Protein AF-A0A4R9WVD4-F1 (afdb_monomer_lite)

Foldseek 3Di:
DKAQLLVVLVVCCVVPVDLVVVCVVVVDDSVVVCVSCVSNPDRDMDDDDDPVVVQVVLVVFAVDWDWDQPDDDPCSVVVTDIDGDHTDDDD

Radius of gyration: 19.21 Å; chains: 1; bounding box: 38×25×54 Å

Secondary structure (DSSP, 8-state):
-EEETHHHHHHHHHH---HHHHHHHH---HHHHHGGGGGTT---EEE---HHHHHHHHHTTEEEEEEE---SSTTGGGSPEEEEEEEPPP-

Structure (mmCIF, N/CA/C/O backbone):
data_AF-A0A4R9WVD4-F1
#
_entry.id   AF-A0A4R9WVD4-F1
#
loop_
_atom_site.group_PDB
_atom_site.id
_atom_site.type_symbol
_atom_site.label_atom_id
_atom_site.label_alt_id
_atom_site.label_comp_id
_atom_site.label_asym_id
_atom_site.label_entity_id
_atom_site.label_seq_id
_atom_site.pdbx_PDB_ins_code
_atom_site.Cartn_x
_atom_site.Cartn_y
_atom_site.Cartn_z
_atom_site.occupancy
_atom_site.B_iso_or_equiv
_atom_site.auth_seq_id
_atom_site.auth_comp_id
_atom_site.auth_asym_id
_atom_site.auth_atom_id
_atom_site.pdbx_PDB_model_num
ATOM 1 N N . HIS A 1 1 ? 4.836 0.045 11.434 1.00 77.19 1 HIS A N 1
ATOM 2 C CA . HIS A 1 1 ? 6.021 0.022 10.545 1.00 77.19 1 HIS A CA 1
ATOM 3 C C . HIS A 1 1 ? 6.059 1.298 9.735 1.00 77.19 1 HIS A C 1
ATOM 5 O O . HIS A 1 1 ? 5.000 1.753 9.320 1.00 77.19 1 HIS A O 1
ATOM 11 N N . VAL A 1 2 ? 7.247 1.865 9.545 1.00 90.56 2 VAL A N 1
ATOM 12 C CA . VAL A 1 2 ? 7.457 3.113 8.807 1.00 90.56 2 VAL A CA 1
ATOM 13 C C . VAL A 1 2 ? 8.184 2.774 7.509 1.00 90.56 2 VAL A C 1
ATOM 15 O O . VAL A 1 2 ? 9.180 2.056 7.545 1.00 90.56 2 VAL A O 1
ATOM 18 N N . ILE A 1 3 ? 7.658 3.232 6.377 1.00 92.88 3 ILE A N 1
ATOM 19 C CA . ILE A 1 3 ? 8.131 2.885 5.036 1.00 92.88 3 ILE A CA 1
ATOM 20 C C . ILE A 1 3 ? 8.320 4.186 4.246 1.00 92.88 3 ILE A C 1
ATOM 22 O O . ILE A 1 3 ? 7.326 4.839 3.915 1.00 92.88 3 ILE A O 1
ATOM 26 N N . PRO A 1 4 ? 9.567 4.590 3.942 1.00 96.50 4 PRO A N 1
ATOM 27 C CA . PRO A 1 4 ? 9.822 5.690 3.018 1.00 96.50 4 PRO A CA 1
ATOM 28 C C . PRO A 1 4 ? 9.226 5.371 1.649 1.00 96.50 4 PRO A C 1
ATOM 30 O O . PRO A 1 4 ? 9.429 4.271 1.132 1.00 96.50 4 PRO A O 1
ATOM 33 N N . VAL A 1 5 ? 8.512 6.315 1.040 1.00 96.75 5 VAL A N 1
ATOM 34 C CA . VAL A 1 5 ? 7.863 6.078 -0.259 1.00 96.75 5 VAL A CA 1
ATOM 35 C C . VAL A 1 5 ? 8.889 5.798 -1.363 1.00 96.75 5 VAL A C 1
ATOM 37 O O . VAL A 1 5 ? 8.632 4.970 -2.234 1.00 96.75 5 VAL A O 1
ATOM 40 N N . THR A 1 6 ? 10.087 6.379 -1.277 1.00 97.81 6 THR A N 1
ATOM 41 C CA . THR A 1 6 ? 11.206 6.097 -2.196 1.00 97.81 6 THR A CA 1
ATOM 42 C C . THR A 1 6 ? 11.582 4.614 -2.238 1.00 97.81 6 THR A C 1
ATOM 44 O O . THR A 1 6 ? 11.893 4.090 -3.307 1.00 97.81 6 THR A O 1
ATOM 47 N N . SER A 1 7 ? 11.457 3.902 -1.111 1.00 96.81 7 SER A N 1
ATOM 48 C CA . SER A 1 7 ? 11.782 2.473 -1.035 1.00 96.81 7 SER A CA 1
ATOM 49 C C . SER A 1 7 ? 10.884 1.609 -1.924 1.00 96.81 7 SER A C 1
ATOM 51 O O . SER A 1 7 ? 11.297 0.533 -2.346 1.00 96.81 7 SER A O 1
ATOM 53 N N . ILE A 1 8 ? 9.679 2.074 -2.274 1.00 95.69 8 ILE A N 1
ATOM 54 C CA . ILE A 1 8 ? 8.783 1.360 -3.193 1.00 95.69 8 ILE A CA 1
ATOM 55 C C . ILE A 1 8 ? 9.425 1.266 -4.581 1.00 95.69 8 ILE A C 1
ATOM 57 O O . ILE A 1 8 ? 9.451 0.183 -5.164 1.00 95.69 8 ILE A O 1
ATOM 61 N N . LEU A 1 9 ? 9.980 2.376 -5.084 1.00 96.94 9 LEU A N 1
ATOM 62 C CA . LEU A 1 9 ? 10.679 2.404 -6.369 1.00 96.94 9 LEU A CA 1
ATOM 63 C C . LEU A 1 9 ? 11.954 1.558 -6.321 1.00 96.94 9 LEU A C 1
ATOM 65 O O . LEU A 1 9 ? 12.182 0.753 -7.214 1.00 96.94 9 LEU A O 1
ATOM 69 N N . GLU A 1 10 ? 12.740 1.670 -5.248 1.00 97.25 10 GLU A N 1
ATOM 70 C CA . GLU A 1 10 ? 13.956 0.865 -5.068 1.00 97.25 10 GLU A CA 1
ATOM 71 C C . GLU A 1 10 ? 13.654 -0.641 -5.092 1.00 97.25 10 GLU A C 1
ATOM 73 O O . GLU A 1 10 ? 14.350 -1.420 -5.743 1.00 97.25 10 GLU A O 1
ATOM 78 N N . GLN A 1 11 ? 12.595 -1.068 -4.397 1.00 97.12 11 GLN A N 1
ATOM 79 C CA . GLN A 1 11 ? 12.165 -2.463 -4.404 1.00 97.12 11 GLN A CA 1
ATOM 80 C C . GLN A 1 11 ? 11.617 -2.876 -5.768 1.00 97.12 11 GLN A C 1
ATOM 82 O O . GLN A 1 11 ? 11.892 -3.992 -6.205 1.00 97.12 11 GLN A O 1
ATOM 87 N N . PHE A 1 12 ? 10.873 -1.999 -6.444 1.00 96.31 12 PHE A N 1
ATOM 88 C CA . PHE A 1 12 ? 10.395 -2.254 -7.795 1.00 96.31 12 PHE A CA 1
ATOM 89 C C . PHE A 1 12 ? 11.568 -2.503 -8.747 1.00 96.31 12 PHE A C 1
ATOM 91 O O . PHE A 1 12 ? 11.647 -3.590 -9.312 1.00 96.31 12 PHE A O 1
ATOM 98 N N . ASP A 1 13 ? 12.516 -1.570 -8.843 1.00 96.44 13 ASP A N 1
ATOM 99 C CA . ASP A 1 13 ? 13.677 -1.673 -9.734 1.00 96.44 13 ASP A CA 1
ATOM 100 C C . ASP A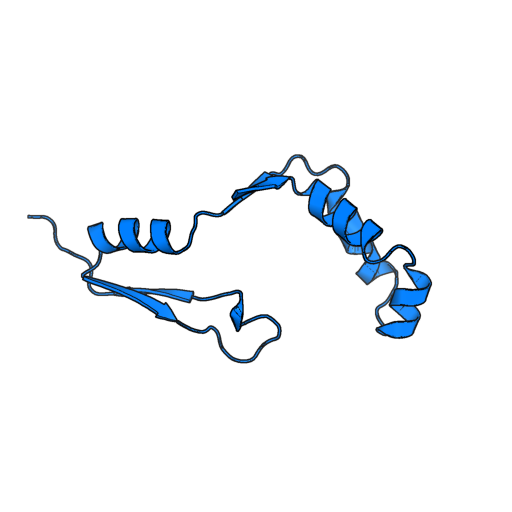 1 13 ? 14.549 -2.897 -9.388 1.00 96.44 13 ASP A C 1
ATOM 102 O O . ASP A 1 13 ? 15.058 -3.580 -10.275 1.00 96.44 13 ASP A O 1
ATOM 106 N N . ARG A 1 14 ? 14.664 -3.254 -8.099 1.00 97.38 14 ARG A N 1
ATOM 107 C CA . ARG A 1 14 ? 15.393 -4.453 -7.651 1.00 97.38 14 ARG A CA 1
ATOM 108 C C . ARG A 1 14 ? 14.728 -5.760 -8.083 1.00 97.38 14 ARG A C 1
ATOM 110 O O . ARG A 1 14 ? 15.420 -6.706 -8.450 1.00 97.38 14 ARG A O 1
ATOM 117 N N . ILE A 1 15 ? 13.406 -5.863 -7.956 1.00 96.06 15 ILE A N 1
ATOM 118 C CA . ILE A 1 15 ? 12.660 -7.085 -8.306 1.00 96.06 15 ILE A CA 1
ATOM 119 C C . ILE A 1 15 ? 12.494 -7.174 -9.831 1.00 96.06 15 ILE A C 1
ATOM 121 O O . ILE A 1 15 ? 12.389 -8.266 -10.390 1.00 96.06 15 ILE A O 1
ATOM 125 N N . PHE A 1 16 ? 12.473 -6.026 -10.505 1.00 95.19 16 PHE A N 1
ATOM 126 C CA . PHE A 1 16 ? 12.046 -5.872 -11.884 1.00 95.19 16 PHE A CA 1
ATOM 127 C C . PHE A 1 16 ? 12.966 -4.927 -12.674 1.00 95.19 16 PHE A C 1
ATOM 129 O O . PHE A 1 16 ? 12.530 -3.850 -13.084 1.00 95.19 16 PHE A O 1
ATOM 136 N N . PRO A 1 17 ? 14.221 -5.334 -12.915 1.00 94.69 17 PRO A N 1
ATOM 137 C CA . PRO A 1 17 ? 15.247 -4.444 -13.453 1.00 94.69 17 PRO A CA 1
ATOM 138 C C . PRO A 1 17 ? 15.003 -4.035 -14.912 1.00 94.69 17 PRO A C 1
ATOM 140 O O . PRO A 1 17 ? 15.420 -2.954 -15.317 1.00 94.69 17 PRO A O 1
ATOM 143 N 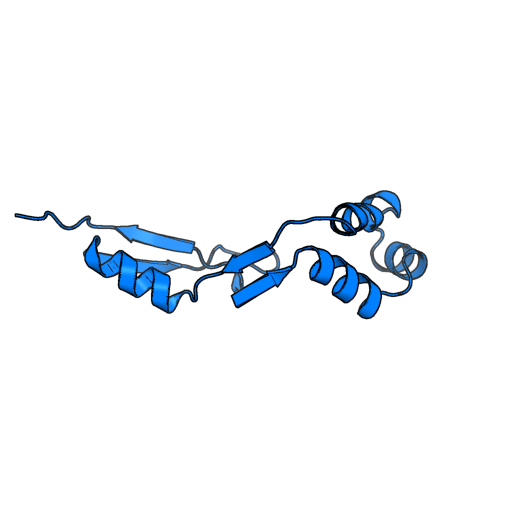N . ASP A 1 18 ? 14.318 -4.876 -15.693 1.00 96.81 18 ASP A N 1
ATOM 144 C CA . ASP A 1 18 ? 14.028 -4.624 -17.103 1.00 96.81 18 ASP A CA 1
ATOM 145 C C . ASP A 1 18 ? 12.544 -4.268 -17.311 1.00 96.81 18 ASP A C 1
ATOM 147 O O . ASP A 1 18 ? 11.622 -5.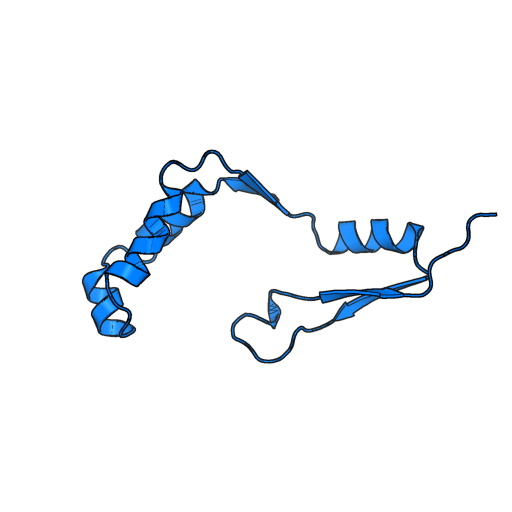045 -17.019 1.00 96.81 18 ASP A O 1
ATOM 151 N N . ARG A 1 19 ? 12.312 -3.047 -17.805 1.00 95.50 19 ARG A N 1
ATOM 152 C CA . ARG A 1 19 ? 10.972 -2.515 -18.085 1.00 95.50 19 ARG A CA 1
ATOM 153 C C . ARG A 1 19 ? 10.426 -2.990 -19.428 1.00 95.50 19 ARG A C 1
ATOM 155 O O . ARG A 1 19 ? 9.213 -3.168 -19.536 1.00 95.50 19 ARG A O 1
ATOM 162 N N . GLU A 1 20 ? 11.283 -3.215 -20.419 1.00 97.25 20 GLU A N 1
ATOM 163 C CA . GLU A 1 20 ? 10.880 -3.735 -21.727 1.00 97.25 20 GLU A CA 1
ATOM 164 C C . GLU A 1 20 ? 10.490 -5.207 -21.614 1.00 97.25 20 GLU A C 1
ATOM 166 O O . GLU A 1 20 ? 9.408 -5.584 -22.066 1.00 97.25 20 GLU A O 1
ATOM 171 N N . GLU A 1 21 ? 11.288 -6.013 -20.903 1.00 96.69 21 GLU A N 1
ATOM 172 C CA . GLU A 1 21 ? 10.945 -7.408 -20.592 1.00 96.69 21 GLU A CA 1
ATOM 173 C C . GLU A 1 21 ? 9.602 -7.484 -19.853 1.00 96.69 21 GLU A C 1
ATOM 175 O O . GLU A 1 21 ? 8.737 -8.302 -20.175 1.00 96.69 21 GLU A O 1
ATOM 180 N N . ARG A 1 22 ? 9.387 -6.596 -18.872 1.00 94.56 22 ARG A N 1
ATOM 181 C CA . ARG A 1 22 ? 8.116 -6.521 -18.146 1.00 94.56 22 ARG A CA 1
ATOM 182 C C . ARG A 1 22 ? 6.955 -6.196 -19.069 1.00 94.56 22 ARG A C 1
ATOM 184 O O . ARG A 1 22 ? 5.956 -6.903 -19.003 1.00 94.56 22 ARG A O 1
ATOM 191 N N . SER A 1 23 ? 7.089 -5.152 -19.883 1.00 97.38 23 SER A N 1
ATOM 192 C CA . SER A 1 23 ? 6.073 -4.748 -20.856 1.00 97.38 23 SER A CA 1
ATOM 193 C C . SER A 1 23 ? 5.709 -5.918 -21.769 1.00 97.38 23 SER A C 1
ATOM 195 O O . SER A 1 23 ? 4.541 -6.293 -21.849 1.00 97.38 23 SER A O 1
ATOM 197 N N . ALA A 1 24 ? 6.710 -6.594 -22.341 1.00 97.25 24 ALA A N 1
ATOM 198 C CA . ALA A 1 24 ? 6.505 -7.759 -23.196 1.00 97.25 24 ALA A CA 1
ATOM 199 C C . ALA A 1 24 ? 5.807 -8.920 -22.465 1.00 97.25 24 ALA A C 1
ATOM 201 O O . ALA A 1 24 ? 4.943 -9.583 -23.036 1.00 97.25 24 ALA A O 1
ATOM 202 N N . ARG A 1 25 ? 6.151 -9.165 -21.194 1.00 96.12 25 ARG A N 1
ATOM 203 C CA . ARG A 1 25 ? 5.596 -10.278 -20.411 1.00 96.12 25 ARG A CA 1
ATOM 204 C C . ARG A 1 25 ? 4.185 -10.018 -19.887 1.00 96.12 25 ARG A C 1
ATOM 206 O O . ARG A 1 25 ? 3.397 -10.955 -19.800 1.00 96.12 25 ARG A O 1
ATOM 213 N N . THR A 1 26 ? 3.877 -8.793 -19.467 1.00 94.69 26 THR A N 1
ATOM 214 C CA . THR A 1 26 ? 2.581 -8.455 -18.851 1.00 94.69 26 THR A CA 1
ATOM 215 C C . THR A 1 26 ? 1.610 -7.793 -19.821 1.00 94.69 26 THR A C 1
ATOM 217 O O . THR A 1 26 ? 0.433 -7.665 -19.491 1.00 94.69 26 THR A O 1
ATOM 220 N N . GLY A 1 27 ? 2.091 -7.342 -20.982 1.00 96.19 27 GLY A N 1
ATOM 221 C CA . GLY A 1 27 ? 1.332 -6.532 -21.933 1.00 96.19 27 GLY A CA 1
ATOM 222 C C . GLY A 1 27 ? 1.034 -5.118 -21.428 1.00 96.19 27 GLY A C 1
ATOM 223 O O . GLY A 1 27 ? 0.104 -4.487 -21.917 1.00 96.19 27 GLY A O 1
ATOM 224 N N . TRP A 1 28 ? 1.752 -4.637 -20.407 1.00 96.50 28 TRP A N 1
ATOM 225 C CA . TRP A 1 28 ? 1.545 -3.290 -19.869 1.00 96.50 28 TRP A CA 1
ATOM 226 C C . TRP A 1 28 ? 2.385 -2.278 -20.633 1.00 96.50 28 TRP A C 1
ATOM 228 O O . TRP A 1 28 ? 3.591 -2.464 -20.768 1.00 96.50 28 TRP A O 1
ATOM 238 N N . ASP A 1 29 ? 1.776 -1.165 -21.031 1.00 97.75 29 ASP A N 1
ATOM 239 C CA . ASP A 1 29 ? 2.489 -0.101 -21.729 1.00 97.75 29 ASP A CA 1
ATOM 240 C C . ASP A 1 29 ? 3.617 0.493 -20.869 1.00 97.75 29 ASP A C 1
ATOM 242 O O . ASP A 1 29 ? 3.465 0.732 -19.665 1.00 97.75 29 ASP A O 1
ATOM 246 N N . LEU A 1 30 ? 4.751 0.804 -21.504 1.00 97.38 30 LEU A N 1
ATOM 247 C CA . LEU A 1 30 ? 5.913 1.391 -20.827 1.00 97.38 30 LEU A CA 1
ATOM 248 C C . LEU A 1 30 ? 5.587 2.676 -20.042 1.00 97.38 30 LEU A C 1
ATOM 250 O O . LEU A 1 30 ? 6.071 2.793 -18.915 1.00 97.38 30 LEU A O 1
ATOM 254 N N . PRO A 1 31 ? 4.753 3.614 -20.540 1.00 97.19 31 PRO A N 1
ATOM 255 C CA . PRO A 1 31 ? 4.340 4.774 -19.753 1.00 97.19 31 PRO A CA 1
ATOM 256 C C . PRO A 1 31 ? 3.573 4.407 -18.479 1.00 97.19 31 PRO A C 1
ATOM 258 O O . PRO A 1 31 ? 3.771 5.049 -17.451 1.00 97.19 31 PRO A O 1
ATOM 261 N N . VAL A 1 32 ? 2.741 3.358 -18.515 1.00 96.94 32 VAL A N 1
ATOM 262 C CA . VAL A 1 32 ? 2.010 2.875 -17.332 1.00 96.94 32 VAL A CA 1
ATOM 263 C C . VAL A 1 32 ? 2.989 2.304 -16.312 1.00 96.94 32 VAL A C 1
ATOM 265 O O . VAL A 1 32 ? 2.922 2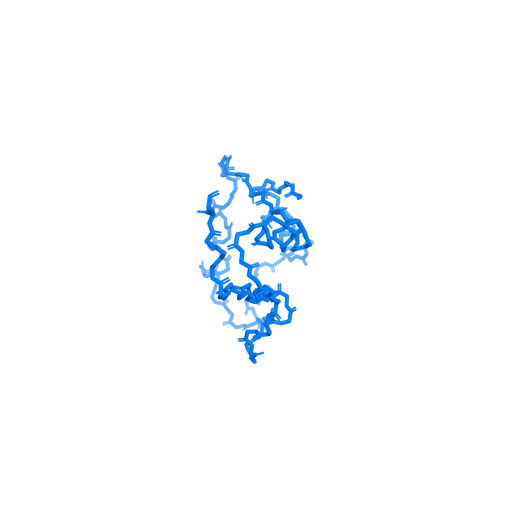.662 -15.139 1.00 96.94 32 VAL A O 1
ATOM 268 N N . ILE A 1 33 ? 3.951 1.488 -16.751 1.00 96.75 33 ILE A N 1
ATOM 269 C CA . ILE A 1 33 ? 5.027 0.985 -15.882 1.00 96.75 33 ILE A CA 1
ATOM 270 C C . ILE A 1 33 ? 5.831 2.155 -15.294 1.00 96.75 33 ILE A C 1
ATOM 272 O O . ILE A 1 33 ? 6.121 2.164 -14.101 1.00 96.75 33 ILE A O 1
ATOM 276 N N . GLY A 1 34 ? 6.141 3.165 -16.109 1.00 96.44 34 GLY A N 1
ATOM 277 C CA . GLY A 1 34 ? 6.899 4.353 -15.717 1.00 96.44 34 GLY A CA 1
ATOM 278 C C . GLY A 1 34 ? 6.210 5.245 -14.682 1.00 96.44 34 GLY A C 1
ATOM 279 O O . GLY A 1 34 ? 6.883 6.049 -14.045 1.00 96.44 34 GLY A O 1
ATOM 280 N N . THR A 1 35 ? 4.905 5.084 -14.432 1.00 96.88 35 THR A N 1
ATOM 281 C CA . THR A 1 35 ? 4.207 5.849 -13.379 1.00 96.88 35 THR A CA 1
ATOM 282 C C . THR A 1 35 ? 4.836 5.671 -11.994 1.00 96.88 35 THR A C 1
ATOM 284 O O . THR A 1 35 ? 4.785 6.595 -11.184 1.00 96.88 35 THR A O 1
ATOM 287 N N . VAL A 1 36 ? 5.501 4.536 -11.735 1.00 96.31 36 VAL A N 1
ATOM 288 C CA . VAL A 1 36 ? 6.219 4.265 -10.477 1.00 96.31 36 VAL A CA 1
ATOM 289 C C . VAL A 1 36 ? 7.350 5.267 -10.197 1.00 96.31 36 VAL A C 1
ATOM 291 O O . VAL A 1 36 ? 7.688 5.506 -9.038 1.00 96.31 36 VAL A O 1
ATOM 294 N N . ASP A 1 37 ? 7.897 5.921 -11.229 1.00 96.94 37 ASP A N 1
ATOM 295 C CA . ASP A 1 37 ? 8.961 6.922 -11.079 1.00 96.94 37 ASP A CA 1
ATOM 296 C C . ASP A 1 37 ? 8.521 8.167 -10.301 1.00 96.94 37 ASP A C 1
ATOM 298 O O . ASP A 1 37 ? 9.376 8.897 -9.793 1.00 96.94 37 ASP A O 1
ATOM 302 N N . VAL A 1 38 ? 7.210 8.388 -10.133 1.00 96.69 38 VAL A N 1
ATOM 303 C CA . VAL A 1 38 ? 6.669 9.464 -9.285 1.00 96.69 38 VAL A CA 1
ATOM 304 C C . VAL A 1 38 ? 7.231 9.416 -7.857 1.00 96.69 38 VAL A C 1
ATOM 306 O O . VAL A 1 38 ? 7.342 10.443 -7.189 1.00 96.69 38 VAL A O 1
ATOM 309 N N . TYR A 1 39 ? 7.633 8.232 -7.388 1.00 96.75 39 TYR A N 1
ATOM 310 C CA . TYR A 1 39 ? 8.147 8.028 -6.038 1.00 96.75 39 TYR A CA 1
ATOM 311 C C . TYR A 1 39 ? 9.620 8.415 -5.853 1.00 96.75 39 TYR A C 1
ATOM 313 O O . TYR A 1 39 ? 10.051 8.550 -4.710 1.00 96.75 39 TYR A O 1
ATOM 321 N N . ARG A 1 40 ? 10.382 8.645 -6.933 1.00 96.94 40 ARG A N 1
ATOM 322 C CA . ARG A 1 40 ? 11.852 8.802 -6.913 1.00 96.94 40 ARG A CA 1
ATOM 323 C C . ARG A 1 40 ? 12.369 9.843 -5.920 1.00 96.94 40 ARG A C 1
ATOM 325 O O . ARG A 1 40 ? 13.374 9.606 -5.265 1.00 96.94 40 ARG A O 1
ATOM 332 N N . ASN A 1 41 ? 11.667 10.967 -5.797 1.00 96.00 41 ASN A N 1
ATOM 333 C CA . ASN A 1 41 ? 12.044 12.081 -4.921 1.00 96.00 41 ASN A CA 1
ATOM 334 C C . ASN A 1 41 ? 10.940 12.414 -3.908 1.00 96.00 41 ASN A C 1
ATOM 336 O O . ASN A 1 41 ? 10.844 13.548 -3.440 1.00 96.00 41 ASN A O 1
ATOM 340 N N . SER A 1 42 ? 10.049 11.462 -3.616 1.00 96.44 42 SER A N 1
ATOM 341 C CA . SER A 1 42 ? 8.943 11.718 -2.698 1.00 96.44 42 SER A CA 1
ATOM 342 C C . SER A 1 42 ? 9.466 11.896 -1.266 1.00 96.44 42 SER A C 1
ATOM 344 O O . SER A 1 42 ? 10.139 10.999 -0.760 1.00 96.44 42 SER A O 1
ATOM 346 N N . PRO A 1 43 ? 9.126 12.995 -0.567 1.00 96.81 43 PRO A N 1
ATOM 347 C CA . PRO A 1 43 ? 9.466 13.160 0.846 1.00 96.81 43 PRO A CA 1
ATOM 348 C C . PRO A 1 43 ? 8.522 12.372 1.769 1.00 96.81 43 PRO A C 1
ATOM 350 O O . PRO A 1 43 ? 8.664 12.419 2.989 1.00 96.81 43 PRO A O 1
ATOM 353 N N . ALA A 1 44 ? 7.511 11.699 1.209 1.00 97.44 44 ALA A N 1
ATOM 354 C CA . ALA A 1 44 ? 6.485 11.030 1.985 1.00 97.44 44 ALA A CA 1
ATOM 355 C C . ALA A 1 44 ? 7.018 9.765 2.667 1.00 97.44 44 ALA A C 1
ATOM 357 O O . ALA A 1 44 ? 7.821 9.000 2.126 1.00 97.44 44 ALA A O 1
ATOM 358 N N . ILE A 1 45 ? 6.495 9.524 3.863 1.00 96.81 45 ILE A N 1
ATOM 359 C CA . ILE A 1 45 ? 6.768 8.335 4.654 1.00 96.81 45 ILE A CA 1
ATOM 360 C C . ILE A 1 45 ? 5.422 7.768 5.088 1.00 96.81 45 ILE A C 1
ATOM 362 O O . ILE A 1 45 ? 4.636 8.450 5.746 1.00 96.81 45 ILE A O 1
ATOM 366 N N . TYR A 1 46 ? 5.148 6.520 4.721 1.00 94.50 46 TYR A N 1
ATOM 367 C CA . TYR A 1 46 ? 3.932 5.834 5.137 1.00 94.50 46 TYR A CA 1
ATOM 368 C C . TYR A 1 46 ? 4.154 5.128 6.467 1.00 94.50 46 TYR A C 1
ATOM 370 O O . TYR A 1 46 ? 5.163 4.457 6.675 1.00 94.50 46 TYR A O 1
ATOM 378 N N . SER A 1 47 ? 3.192 5.274 7.372 1.00 91.88 47 SER A N 1
ATOM 379 C CA . SER A 1 47 ? 3.187 4.594 8.661 1.00 91.88 47 SER A CA 1
ATOM 380 C C . SER A 1 47 ? 1.927 3.757 8.779 1.00 91.88 47 SER A C 1
ATOM 382 O O . SER A 1 47 ? 0.822 4.255 8.577 1.00 91.88 47 SER A O 1
ATOM 384 N N . PHE A 1 48 ? 2.104 2.482 9.110 1.00 87.94 48 PHE A N 1
ATOM 385 C CA . PHE A 1 48 ? 1.008 1.536 9.281 1.00 87.94 48 PHE A CA 1
ATOM 386 C C . PHE A 1 48 ? 1.018 0.987 10.704 1.00 87.94 48 PHE A C 1
ATOM 388 O O . PHE A 1 48 ? 2.026 0.417 11.153 1.00 87.94 48 PHE A O 1
ATOM 395 N N . ALA A 1 49 ? -0.106 1.152 11.398 1.00 89.88 49 ALA A N 1
ATOM 396 C CA . ALA A 1 49 ? -0.351 0.519 12.684 1.00 89.88 49 ALA A CA 1
ATOM 397 C C . ALA A 1 49 ? -0.659 -0.977 12.480 1.00 89.88 49 ALA A C 1
ATOM 399 O O . ALA A 1 49 ? -1.363 -1.330 11.530 1.00 89.88 49 ALA A O 1
ATOM 400 N N . PRO A 1 50 ? -0.156 -1.874 13.347 1.00 90.75 50 PRO A N 1
ATOM 401 C CA . PRO A 1 50 ? -0.583 -3.268 13.339 1.00 90.75 50 PRO A CA 1
ATOM 402 C C . PRO A 1 50 ? -2.100 -3.367 13.523 1.00 90.75 50 PRO A C 1
ATOM 404 O O . PRO A 1 50 ? -2.668 -2.655 14.349 1.00 90.75 50 PRO A O 1
ATOM 407 N N . ALA A 1 51 ? -2.751 -4.292 12.815 1.00 91.75 51 ALA A N 1
ATOM 408 C CA . ALA A 1 51 ? -4.204 -4.449 12.899 1.00 91.75 51 ALA A CA 1
ATOM 409 C C . ALA A 1 51 ? -4.684 -4.712 14.339 1.00 91.75 51 ALA A C 1
ATOM 411 O O . ALA A 1 51 ? -5.707 -4.179 14.751 1.00 91.75 51 ALA A O 1
ATOM 412 N N . ALA A 1 52 ? -3.908 -5.467 15.124 1.00 92.81 52 ALA A N 1
ATOM 413 C CA . ALA A 1 52 ? -4.194 -5.704 16.537 1.00 92.81 52 ALA A CA 1
ATOM 414 C C . ALA A 1 52 ? -4.247 -4.404 17.358 1.00 92.81 52 ALA A C 1
ATOM 416 O O . ALA A 1 52 ? -5.144 -4.249 18.176 1.00 92.81 52 ALA A O 1
ATOM 417 N N . ALA A 1 53 ? -3.343 -3.450 17.103 1.00 93.94 53 ALA A N 1
ATOM 418 C CA . ALA A 1 53 ? -3.340 -2.169 17.807 1.00 93.94 53 ALA A CA 1
ATOM 419 C C . ALA A 1 53 ? -4.605 -1.356 17.491 1.00 93.94 53 ALA A C 1
ATOM 421 O O . ALA A 1 53 ? -5.252 -0.855 18.403 1.00 93.94 53 ALA A O 1
ATOM 422 N N . LEU A 1 54 ? -5.002 -1.310 16.213 1.00 93.75 54 LEU A N 1
ATOM 423 C CA . LEU A 1 54 ? -6.233 -0.637 15.786 1.00 93.75 54 LEU A CA 1
ATOM 424 C C . LEU A 1 54 ? -7.487 -1.276 16.399 1.00 93.75 54 LEU A C 1
ATOM 426 O O . LEU A 1 54 ? -8.419 -0.573 16.777 1.00 93.75 54 LEU A O 1
ATOM 430 N N . ILE A 1 55 ? -7.519 -2.608 16.503 1.00 95.69 55 ILE A N 1
ATOM 431 C CA . ILE A 1 55 ? -8.633 -3.341 17.118 1.00 95.69 55 ILE A CA 1
ATOM 432 C C . ILE A 1 55 ? -8.736 -3.025 18.611 1.00 95.69 55 ILE A C 1
ATOM 434 O O . ILE A 1 55 ? -9.832 -2.745 19.089 1.00 95.69 55 ILE A O 1
ATOM 438 N N . GLU A 1 56 ? -7.623 -3.080 19.344 1.00 95.50 56 GLU A N 1
ATOM 439 C CA . GLU A 1 56 ? -7.619 -2.796 20.784 1.00 95.50 56 GLU A CA 1
ATOM 440 C C . GLU A 1 56 ? -8.020 -1.350 21.077 1.00 95.50 56 GLU A C 1
ATOM 442 O O . GLU A 1 56 ? -8.854 -1.106 21.948 1.00 95.50 56 GLU A O 1
ATOM 447 N N . GLU A 1 57 ? -7.523 -0.396 20.289 1.00 95.38 57 GLU A N 1
ATOM 448 C CA . GLU A 1 57 ? -7.956 0.995 20.387 1.00 95.38 57 GLU A CA 1
ATOM 449 C C . GLU A 1 57 ? -9.466 1.115 20.139 1.00 95.38 57 GLU A C 1
ATOM 451 O O . GLU A 1 57 ? -10.193 1.647 20.977 1.00 95.38 57 GLU A O 1
ATOM 456 N N . ALA A 1 58 ? -9.972 0.530 19.051 1.00 95.94 58 ALA A N 1
ATOM 457 C CA . ALA A 1 58 ? -11.384 0.602 18.693 1.00 95.94 58 ALA A CA 1
ATOM 458 C C . ALA A 1 58 ? -12.323 -0.038 19.731 1.00 95.94 58 ALA A C 1
ATOM 460 O O . ALA A 1 58 ? -13.419 0.478 19.958 1.00 95.94 58 ALA A O 1
ATOM 461 N N . LYS A 1 59 ? -11.909 -1.119 20.407 1.00 95.69 59 LYS A N 1
ATOM 462 C CA . LYS A 1 59 ? -12.701 -1.770 21.472 1.00 95.69 59 LYS A CA 1
ATOM 463 C C . LYS A 1 59 ? -12.980 -0.853 22.664 1.00 95.69 59 LYS A C 1
ATOM 465 O O . LYS A 1 59 ? -13.963 -1.064 23.377 1.00 95.69 59 LYS A O 1
ATOM 470 N N . THR A 1 60 ? -12.169 0.187 22.856 1.00 96.00 60 THR A N 1
ATOM 471 C CA . THR A 1 60 ? -12.406 1.226 23.872 1.00 96.00 60 THR A CA 1
ATOM 472 C C . THR A 1 60 ? -13.667 2.047 23.568 1.00 96.00 60 THR A C 1
ATOM 474 O O . THR A 1 60 ? -14.298 2.578 24.478 1.00 96.00 60 THR A O 1
ATOM 477 N N . PHE A 1 61 ? -14.073 2.114 22.297 1.00 96.31 61 PHE A N 1
ATOM 478 C CA . PHE A 1 61 ? -15.165 2.961 21.809 1.00 96.31 61 PHE A CA 1
ATOM 479 C C . PHE A 1 61 ? -16.359 2.158 21.268 1.00 96.31 61 PHE A C 1
ATOM 481 O O . PHE A 1 61 ? -17.460 2.695 21.181 1.00 96.31 61 PHE A O 1
ATOM 488 N N . PHE A 1 62 ? -16.173 0.884 20.919 1.00 97.31 62 PHE A N 1
ATOM 489 C CA . PHE A 1 62 ? -17.180 0.035 20.275 1.00 97.31 62 PHE A CA 1
ATOM 490 C C . PHE A 1 62 ? -17.239 -1.356 20.923 1.00 97.31 62 PHE A C 1
ATOM 492 O O . PHE A 1 62 ? -16.213 -1.904 21.329 1.00 97.31 62 PHE A O 1
ATOM 499 N N . ASP A 1 63 ? -18.434 -1.942 21.010 1.00 95.25 63 ASP A N 1
ATOM 500 C CA . ASP A 1 63 ? -18.635 -3.296 21.547 1.00 95.25 63 ASP A CA 1
ATOM 501 C C . ASP A 1 63 ? -18.416 -4.402 20.499 1.00 95.25 63 ASP A C 1
ATOM 503 O O . ASP A 1 63 ? -18.008 -5.505 20.857 1.00 95.25 63 ASP A O 1
ATOM 507 N N . ASP A 1 64 ? -18.647 -4.123 19.211 1.00 96.00 64 ASP A N 1
ATOM 508 C CA . ASP A 1 64 ? -18.447 -5.080 18.112 1.00 96.00 64 ASP A CA 1
ATOM 509 C C . ASP A 1 64 ? -17.374 -4.555 17.145 1.00 96.00 64 ASP A C 1
ATOM 511 O O . ASP A 1 64 ? -17.625 -3.697 16.295 1.00 96.00 64 ASP A O 1
ATOM 515 N N . VAL A 1 65 ? -16.152 -5.071 17.311 1.00 97.50 65 VAL A N 1
ATOM 516 C CA . VAL A 1 65 ? -14.972 -4.739 16.501 1.00 97.50 65 VAL A CA 1
ATOM 517 C C . VAL A 1 65 ? -14.407 -6.011 15.889 1.00 97.50 65 VAL A C 1
ATOM 519 O O . VAL A 1 65 ? -14.005 -6.930 16.605 1.00 97.50 65 VAL A O 1
ATOM 522 N N . ARG A 1 66 ? -14.321 -6.063 14.557 1.00 94.94 66 ARG A N 1
ATOM 523 C CA . ARG A 1 66 ? -13.779 -7.229 13.843 1.00 94.94 66 ARG A CA 1
ATOM 524 C C . ARG A 1 66 ? -13.139 -6.867 12.513 1.00 94.94 66 ARG A C 1
ATOM 526 O O . ARG A 1 66 ? -13.508 -5.882 11.880 1.00 94.94 66 ARG A O 1
ATOM 533 N N . LEU A 1 67 ? -12.239 -7.728 12.048 1.00 94.88 67 LEU A N 1
ATOM 534 C CA . LEU A 1 67 ? -11.774 -7.709 10.663 1.00 94.88 67 LEU A CA 1
ATOM 535 C C . LEU A 1 67 ? -12.701 -8.553 9.784 1.00 94.88 67 LEU A C 1
ATOM 537 O O . LEU A 1 67 ? -13.187 -9.607 10.197 1.00 94.88 67 LEU A O 1
ATOM 541 N N . ALA A 1 68 ? -12.936 -8.093 8.562 1.00 93.06 68 ALA A N 1
ATOM 542 C CA . ALA A 1 68 ? -13.679 -8.808 7.536 1.00 93.06 68 ALA A CA 1
ATOM 543 C C . ALA A 1 68 ? -12.859 -8.888 6.242 1.00 93.06 68 ALA A C 1
ATOM 545 O O . ALA A 1 68 ? -12.120 -7.962 5.910 1.00 93.06 68 ALA A O 1
ATOM 546 N N . SER A 1 69 ? -13.004 -9.990 5.501 1.00 90.56 69 SER A N 1
ATOM 547 C CA . SER A 1 69 ? -12.430 -10.110 4.156 1.00 90.56 69 SER A CA 1
ATOM 548 C C . SER A 1 69 ? -13.101 -9.123 3.196 1.00 90.56 69 SER A C 1
ATOM 550 O O . SER A 1 69 ? -14.313 -8.910 3.273 1.00 90.56 69 SER A O 1
ATOM 552 N N . THR A 1 70 ? -12.318 -8.539 2.290 1.00 88.25 70 THR A N 1
ATOM 553 C CA . THR A 1 70 ? -12.772 -7.560 1.286 1.00 88.25 70 THR A CA 1
ATOM 554 C C . THR A 1 70 ? -13.121 -8.178 -0.068 1.00 88.25 70 THR A C 1
ATOM 556 O O . THR A 1 70 ? -13.467 -7.456 -1.001 1.00 88.25 70 THR A O 1
ATOM 559 N N . GLY A 1 71 ? -13.125 -9.510 -0.174 1.00 85.62 71 GLY A N 1
ATOM 560 C CA . 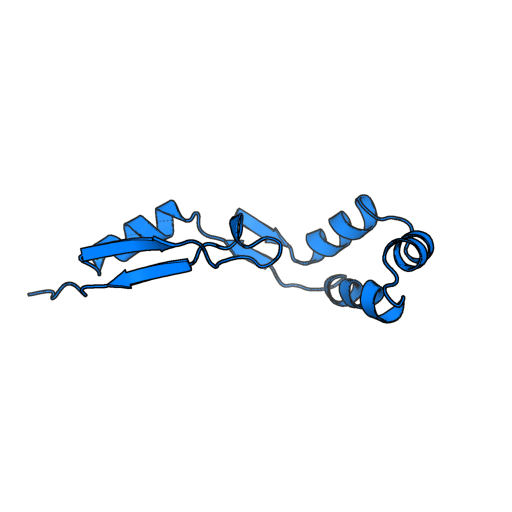GLY A 1 71 ? -13.709 -10.219 -1.311 1.00 85.62 71 GLY A CA 1
ATOM 561 C C . GLY A 1 71 ? -12.680 -10.898 -2.208 1.00 85.62 71 GLY A C 1
ATOM 562 O O . GLY A 1 71 ? -11.806 -11.607 -1.720 1.00 85.62 71 GLY A O 1
ATOM 563 N N . THR A 1 72 ? -12.854 -10.755 -3.524 1.00 86.69 72 THR A N 1
ATOM 564 C CA . THR A 1 72 ? -12.258 -11.648 -4.536 1.00 86.69 72 THR A CA 1
ATOM 565 C C . THR A 1 72 ? -11.284 -10.963 -5.493 1.00 86.69 72 THR A C 1
ATOM 567 O O . THR A 1 72 ? -10.870 -11.575 -6.477 1.00 86.69 72 THR A O 1
ATOM 570 N N . TYR A 1 73 ? -10.945 -9.692 -5.265 1.00 85.44 73 TYR A N 1
ATOM 571 C CA . TYR A 1 73 ? -9.951 -9.010 -6.093 1.00 85.44 73 TYR A CA 1
ATOM 572 C C . TYR A 1 73 ? -8.533 -9.439 -5.696 1.00 85.44 73 TYR A C 1
ATOM 574 O O . TYR A 1 73 ? -8.297 -9.917 -4.585 1.00 85.44 73 TYR A O 1
ATOM 582 N N . GLY A 1 74 ? -7.576 -9.284 -6.613 1.00 79.81 74 GLY A N 1
ATOM 583 C CA . GLY A 1 74 ? -6.184 -9.634 -6.335 1.00 79.81 74 GLY A CA 1
ATOM 584 C C . GLY A 1 74 ? -5.655 -8.874 -5.117 1.00 79.81 74 GLY A C 1
ATOM 585 O O . GLY A 1 74 ? -5.723 -7.649 -5.097 1.00 79.81 74 GLY A O 1
ATOM 586 N N . LEU A 1 75 ? -5.098 -9.600 -4.140 1.00 84.94 75 LEU A N 1
ATOM 587 C CA . LEU A 1 75 ? -4.607 -9.100 -2.845 1.00 84.94 75 LEU A CA 1
ATOM 588 C C . LEU A 1 75 ? -5.685 -8.800 -1.787 1.00 84.94 75 LEU A C 1
ATOM 590 O O . LEU A 1 75 ? -5.341 -8.260 -0.733 1.00 84.94 75 LEU A O 1
ATOM 594 N N . ALA A 1 76 ? -6.959 -9.148 -2.002 1.00 88.75 76 ALA A N 1
ATOM 595 C CA . ALA A 1 76 ? -8.018 -8.946 -1.003 1.00 88.75 76 ALA A CA 1
ATOM 596 C C . ALA A 1 76 ? -7.685 -9.585 0.362 1.00 88.75 76 ALA A C 1
ATOM 598 O O . ALA A 1 76 ? -8.000 -9.026 1.413 1.00 88.75 76 ALA A O 1
ATOM 599 N N . GLU A 1 77 ? -6.958 -10.705 0.375 1.00 86.56 77 GLU A N 1
ATOM 600 C CA . GLU A 1 77 ? -6.491 -11.375 1.592 1.00 86.56 77 GLU A CA 1
ATOM 601 C C . GLU A 1 77 ? -5.497 -10.538 2.416 1.00 86.56 77 GLU A C 1
ATOM 603 O O . GLU A 1 77 ? -5.331 -10.770 3.613 1.00 86.56 77 GLU A O 1
ATOM 608 N N . ARG A 1 78 ? -4.850 -9.547 1.791 1.00 87.44 78 ARG A N 1
ATOM 609 C CA . ARG A 1 78 ? -3.896 -8.628 2.432 1.00 87.44 78 ARG A CA 1
ATOM 610 C C . ARG A 1 78 ? -4.521 -7.293 2.828 1.00 87.44 78 ARG A C 1
ATOM 612 O O . ARG A 1 78 ? -3.867 -6.497 3.498 1.00 87.44 78 ARG A O 1
ATOM 619 N N . CYS A 1 79 ? -5.766 -7.046 2.433 1.00 87.75 79 CYS A N 1
ATOM 620 C CA . CYS A 1 79 ? -6.462 -5.781 2.639 1.00 87.75 79 CYS A CA 1
ATOM 621 C C . CYS A 1 79 ? -7.773 -6.008 3.407 1.00 87.75 79 CYS A C 1
ATOM 623 O O . CYS A 1 79 ? -8.844 -5.829 2.827 1.00 87.75 79 CYS A O 1
ATOM 625 N N . PRO A 1 80 ? -7.734 -6.425 4.688 1.00 91.50 80 PRO A N 1
ATOM 626 C CA . PRO A 1 80 ? -8.951 -6.634 5.464 1.00 91.50 80 PRO A CA 1
ATOM 627 C C . PRO A 1 80 ? -9.657 -5.305 5.769 1.00 91.50 80 PRO A C 1
ATOM 629 O O . PRO A 1 80 ? -9.018 -4.269 5.949 1.00 91.50 80 PRO A O 1
ATOM 632 N N . LEU A 1 81 ? -10.983 -5.352 5.894 1.00 92.62 81 LEU A N 1
ATOM 633 C CA . LEU A 1 81 ? -11.800 -4.229 6.343 1.00 92.62 81 LEU A CA 1
ATOM 634 C C . LEU A 1 81 ? -11.972 -4.288 7.862 1.00 92.62 81 LEU A C 1
ATOM 636 O O . LEU A 1 81 ? -12.405 -5.312 8.391 1.00 92.62 81 LEU A O 1
ATOM 640 N N . LEU A 1 82 ? -11.692 -3.187 8.559 1.00 94.94 82 LEU A N 1
ATOM 641 C CA . LEU A 1 82 ? -12.039 -3.037 9.971 1.00 94.94 82 LEU A CA 1
ATOM 642 C C . LEU A 1 82 ? -13.502 -2.595 10.096 1.00 94.94 82 LEU A C 1
ATOM 644 O O . LEU A 1 82 ? -13.885 -1.537 9.603 1.00 94.94 82 LEU A O 1
ATOM 648 N N . VAL A 1 83 ? -14.320 -3.417 10.749 1.00 96.12 83 VAL A N 1
ATOM 649 C CA . VAL A 1 83 ? -15.741 -3.159 10.997 1.00 96.12 83 VAL A CA 1
ATOM 650 C C . VAL A 1 83 ? -15.916 -2.732 12.448 1.00 96.12 83 VAL A C 1
ATOM 652 O O . VAL A 1 83 ? -15.520 -3.466 13.351 1.00 96.12 83 VAL A O 1
ATOM 655 N N . LEU A 1 84 ? -16.534 -1.565 12.645 1.00 97.25 84 LEU A N 1
ATOM 656 C CA . LEU A 1 84 ? -16.849 -0.978 13.948 1.00 97.25 84 LEU A CA 1
ATOM 657 C C . LEU A 1 84 ? -18.370 -0.872 14.091 1.00 97.25 84 LEU A C 1
ATOM 659 O O . LEU A 1 84 ? -19.034 -0.26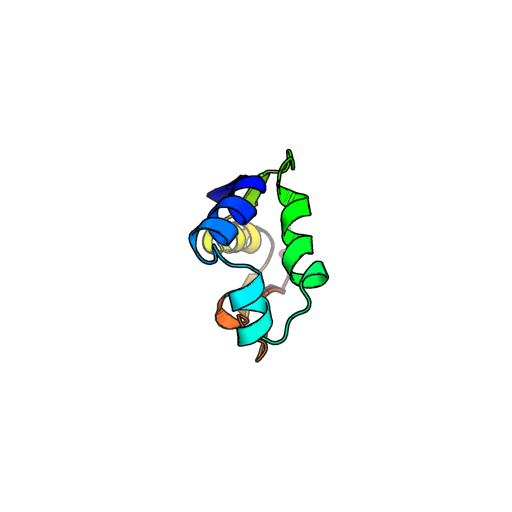2 13.250 1.00 97.25 84 LEU A O 1
ATOM 663 N N . ARG A 1 85 ? -18.938 -1.486 15.125 1.00 95.56 85 ARG A N 1
ATOM 664 C CA . ARG A 1 85 ? -20.380 -1.511 15.405 1.00 95.56 85 ARG A CA 1
ATOM 665 C C . ARG A 1 85 ? -20.633 -1.358 16.900 1.00 95.56 85 ARG A C 1
ATOM 667 O O . ARG A 1 85 ? -19.745 -1.586 17.713 1.00 95.56 85 ARG A O 1
ATOM 674 N N . SER A 1 86 ? -21.865 -0.987 17.248 1.00 95.12 86 SER A N 1
ATOM 675 C CA . SER A 1 86 ? -22.309 -0.802 18.638 1.00 95.12 86 SER A CA 1
ATOM 676 C C . SER A 1 86 ? -21.427 0.194 19.409 1.00 95.12 86 SER A C 1
ATOM 678 O O . SER A 1 86 ? -20.618 -0.218 20.238 1.00 95.12 86 SER A O 1
ATOM 680 N N . PRO A 1 87 ? -21.531 1.506 19.116 1.00 94.62 87 PRO A N 1
ATOM 681 C CA . PRO A 1 87 ? -20.774 2.522 19.840 1.00 94.62 87 PRO A CA 1
ATOM 682 C C . PRO A 1 87 ? -21.102 2.471 21.335 1.00 94.62 87 PRO A C 1
ATOM 684 O O . PRO A 1 87 ? -22.279 2.474 21.712 1.00 94.62 87 PRO A O 1
ATOM 687 N N . ARG A 1 88 ? -20.070 2.456 22.177 1.00 93.19 88 ARG A N 1
ATOM 688 C CA . ARG A 1 88 ? -20.216 2.554 23.629 1.00 93.19 88 ARG A CA 1
ATOM 689 C C . ARG A 1 88 ? -20.725 3.949 23.979 1.00 93.19 88 ARG A C 1
ATOM 691 O O . ARG A 1 88 ? -20.291 4.945 23.403 1.00 93.19 88 ARG A O 1
ATOM 698 N N . ARG A 1 89 ? -21.643 4.025 24.939 1.00 86.12 89 ARG A N 1
ATOM 699 C CA . ARG A 1 89 ? -22.023 5.293 25.568 1.00 86.12 89 ARG A CA 1
ATOM 700 C C . ARG A 1 89 ? -21.144 5.473 26.797 1.00 86.12 89 ARG A C 1
ATOM 702 O O . ARG A 1 89 ? -21.073 4.563 27.617 1.00 86.12 89 ARG A O 1
ATOM 709 N N . TRP A 1 90 ? -20.463 6.607 26.892 1.00 76.94 90 TRP A N 1
ATOM 710 C CA . TRP A 1 90 ? -19.795 7.006 28.127 1.00 76.94 90 TRP A CA 1
ATOM 711 C C . TRP A 1 90 ? -20.827 7.722 29.001 1.00 76.94 90 TRP A C 1
ATOM 713 O O . TRP A 1 90 ? -21.443 8.683 28.536 1.00 76.94 90 TRP A O 1
ATOM 723 N N . GLU A 1 91 ? -21.057 7.194 30.202 1.00 59.78 91 GLU A N 1
ATOM 724 C CA . GLU A 1 91 ? -21.803 7.857 31.283 1.00 59.78 91 GLU A CA 1
ATOM 725 C C . GLU A 1 91 ? -20.862 8.714 32.133 1.00 59.78 91 GLU A C 1
ATOM 727 O O . GLU A 1 91 ? -19.699 8.286 32.337 1.00 59.78 91 GLU A O 1
#

pLDDT: mean 93.51, std 5.69, range [59.78, 97.81]

Sequence (91 aa):
HVIPVTSILEQFDRIFPDREERSARTGWDLPVIGTVDVYRNSPAIYSFAPAAALIEEAKTFFDDVRLASTGTYGLAERCPLLVLRSPRRWE